Protein AF-A0A0G1T841-F1 (afdb_monomer_lite)

pLDDT: mean 87.41, std 11.89, range [37.31, 97.81]

Secondary structure (DSSP, 8-state):
--SSS-GGGG--SHHHHHHHHH-HHHHHHHHHHHHHTT--------TTEEEE-SS-GGGTS-EEEPSTT--SEEESS-HHHHHHTTPEEEE----HHHHHHHHHHHHHHHH-TT----GGG--TT-HHHHHHHHTT---

Foldseek 3Di:
DPPPDDPLVPDPDPVLNVCCVPPPVSVVVSVVVVVCPPPDDDDDDPPFKDWDDPDPCVVQFDWDAHPDPDGDIDGPDDDPVCVVSVIDIDGHDPDVVVVVVVVVVVVCCVPPVVDDDDPVDDDPPPVPVVVCVVVVVDD

Radius of gyration: 25.51 Å; chains: 1; bounding box: 51×38×66 Å

Structure (mmCIF, N/CA/C/O backbone):
data_AF-A0A0G1T841-F1
#
_entry.id   AF-A0A0G1T841-F1
#
loop_
_atom_site.group_PDB
_atom_site.id
_atom_site.type_symbol
_atom_site.label_atom_id
_atom_site.label_alt_id
_atom_site.label_comp_id
_atom_site.label_asym_id
_atom_site.label_entity_id
_atom_site.label_seq_id
_atom_site.pdbx_PDB_ins_code
_atom_site.Cartn_x
_atom_site.Cartn_y
_atom_site.Cartn_z
_atom_site.occupancy
_atom_site.B_iso_or_equiv
_atom_site.auth_seq_id
_atom_site.auth_comp_id
_atom_site.auth_asym_id
_atom_site.auth_atom_id
_atom_site.pdbx_PDB_model_num
ATOM 1 N N . MET A 1 1 ? -16.518 -10.006 12.453 1.00 37.31 1 MET A N 1
ATOM 2 C CA . MET A 1 1 ? -16.594 -11.345 13.083 1.00 37.31 1 MET A CA 1
ATOM 3 C C . MET A 1 1 ? -15.832 -11.432 14.421 1.00 37.31 1 MET A C 1
ATOM 5 O O . MET A 1 1 ? -15.689 -12.524 14.937 1.00 37.31 1 MET A O 1
ATOM 9 N N . TRP A 1 2 ? -15.411 -10.311 15.035 1.00 39.28 2 TRP A N 1
ATOM 10 C CA . TRP A 1 2 ? -14.526 -10.295 16.222 1.00 39.28 2 TRP A CA 1
ATOM 11 C C . TRP A 1 2 ? -15.189 -9.814 17.529 1.00 39.28 2 TRP A C 1
ATOM 13 O O . TRP A 1 2 ? -14.523 -9.634 18.537 1.00 39.28 2 TRP A O 1
ATOM 23 N N . LEU A 1 3 ? -16.508 -9.589 17.537 1.00 44.62 3 LEU A N 1
ATOM 24 C CA . LEU A 1 3 ? -17.199 -8.906 18.643 1.00 44.62 3 LEU A CA 1
ATOM 25 C C . LEU A 1 3 ? -17.903 -9.839 19.646 1.00 44.62 3 LEU A C 1
ATOM 27 O O . LEU A 1 3 ? -18.607 -9.347 20.520 1.00 44.62 3 LEU A O 1
ATOM 31 N N . LYS A 1 4 ? -17.755 -11.169 19.540 1.00 49.06 4 LYS A N 1
ATOM 32 C CA . LYS A 1 4 ? -18.577 -12.128 20.313 1.00 49.06 4 LYS A CA 1
ATOM 33 C C . LYS A 1 4 ? -17.874 -12.861 21.472 1.00 49.06 4 LYS A C 1
ATOM 35 O O . LYS A 1 4 ? -18.528 -13.679 22.105 1.00 49.06 4 LYS A O 1
ATOM 40 N N . SER A 1 5 ? -16.607 -12.570 21.778 1.00 53.28 5 SER A N 1
ATOM 41 C CA . SER A 1 5 ? -15.850 -13.268 22.845 1.00 53.28 5 SER A CA 1
ATOM 42 C C . SER A 1 5 ? -15.546 -12.358 24.040 1.00 53.28 5 SER A C 1
ATOM 44 O O . SER A 1 5 ? -15.414 -11.144 23.858 1.00 53.28 5 SER A O 1
ATOM 46 N N . SER A 1 6 ? -15.409 -12.920 25.243 1.00 56.78 6 SER A N 1
ATOM 47 C CA . SER A 1 6 ? -15.105 -12.184 26.484 1.00 56.78 6 SER A CA 1
ATOM 48 C C . SER A 1 6 ? -13.747 -11.452 26.408 1.00 56.78 6 SER A C 1
ATOM 50 O O . SER A 1 6 ? -12.814 -12.004 25.825 1.00 56.78 6 SER A O 1
ATOM 52 N N . PRO A 1 7 ? -13.576 -10.252 27.009 1.00 56.72 7 PRO A N 1
ATOM 53 C CA . PRO A 1 7 ? -12.294 -9.530 27.086 1.00 56.72 7 PRO A CA 1
ATOM 54 C C . PRO A 1 7 ? -11.099 -10.380 27.531 1.00 56.72 7 PRO A C 1
ATOM 56 O O . PRO A 1 7 ? -9.999 -10.237 27.007 1.00 56.72 7 PRO A O 1
ATOM 59 N N . LEU A 1 8 ? -11.332 -11.297 28.474 1.00 57.03 8 LEU A N 1
ATOM 60 C CA . LEU A 1 8 ? -10.304 -12.164 29.052 1.00 57.03 8 LEU A CA 1
ATOM 61 C C . LEU A 1 8 ? -9.857 -13.285 28.106 1.00 57.03 8 LEU A C 1
ATOM 63 O O . LEU A 1 8 ? -8.716 -13.724 28.185 1.00 57.03 8 LEU A O 1
ATOM 67 N N . GLU A 1 9 ? -10.725 -13.728 27.195 1.00 58.78 9 GLU A N 1
ATOM 68 C CA . GLU A 1 9 ? -10.392 -14.744 26.182 1.00 58.78 9 GLU A CA 1
ATOM 69 C C . GLU A 1 9 ? -9.532 -14.167 25.051 1.00 58.78 9 GLU A C 1
ATOM 71 O O . GLU A 1 9 ? -8.964 -14.911 24.255 1.00 58.78 9 GLU A O 1
ATOM 76 N N . ARG A 1 10 ? -9.434 -12.834 24.975 1.00 62.75 10 ARG A N 1
ATOM 77 C CA . ARG A 1 10 ? -8.691 -12.102 23.945 1.00 62.75 10 ARG A CA 1
ATOM 78 C C . ARG A 1 10 ? -7.273 -11.731 24.370 1.00 62.75 10 ARG A C 1
ATOM 80 O O . ARG A 1 10 ? -6.580 -11.116 23.570 1.00 62.75 10 ARG A O 1
ATOM 87 N N . LEU A 1 11 ? -6.843 -12.052 25.596 1.00 64.88 11 LEU A N 1
ATOM 88 C CA . LEU A 1 11 ? -5.525 -11.666 26.108 1.00 64.88 11 LEU A CA 1
ATOM 89 C C . LEU A 1 11 ? -4.470 -12.701 25.692 1.00 64.88 11 LEU A C 1
ATOM 91 O O . LEU A 1 11 ? -4.393 -13.769 26.296 1.00 64.88 11 LEU A O 1
ATOM 95 N N . PRO A 1 12 ? -3.636 -12.410 24.679 1.00 66.50 12 PRO A N 1
ATOM 96 C CA . PRO A 1 12 ? -2.810 -13.427 24.037 1.00 66.50 12 PRO A CA 1
ATOM 97 C C . PRO A 1 12 ? -1.557 -13.775 24.850 1.00 66.50 12 PRO A C 1
ATOM 99 O O . PRO A 1 12 ? -0.906 -14.776 24.567 1.00 66.50 12 PRO A O 1
ATOM 102 N N . HIS A 1 13 ? -1.202 -12.953 25.847 1.00 82.31 13 HIS A N 1
ATOM 103 C CA . HIS A 1 13 ? 0.053 -13.074 26.583 1.00 82.31 13 HIS A CA 1
ATOM 104 C C . HIS A 1 13 ? -0.175 -13.241 28.098 1.00 82.31 13 HIS A C 1
ATOM 106 O O . HIS A 1 13 ? -0.922 -12.451 28.693 1.00 82.31 13 HIS A O 1
ATOM 112 N N . PRO A 1 14 ? 0.483 -14.216 28.759 1.00 84.12 14 PRO A N 1
ATOM 113 C CA . PRO A 1 14 ? 0.343 -14.453 30.199 1.00 84.12 14 PRO A CA 1
ATOM 114 C C . PRO A 1 14 ? 0.660 -13.227 31.062 1.00 84.12 14 PRO A C 1
ATOM 116 O O . PRO A 1 14 ? -0.058 -12.950 32.021 1.00 84.12 14 PRO A O 1
ATOM 119 N N . GLU A 1 15 ? 1.687 -12.453 30.699 1.00 85.31 15 GLU A N 1
ATOM 120 C CA . GLU A 1 15 ? 2.065 -11.230 31.426 1.00 85.31 15 GLU A CA 1
ATOM 121 C C . GLU A 1 15 ? 0.975 -10.155 31.355 1.00 85.31 15 GLU A C 1
ATOM 123 O O . GLU A 1 15 ? 0.691 -9.485 32.345 1.00 85.31 15 GLU A O 1
ATOM 128 N N . PHE A 1 16 ? 0.302 -10.043 30.208 1.00 84.19 16 PHE A N 1
ATOM 129 C CA . PHE A 1 16 ? -0.786 -9.089 30.008 1.00 84.19 16 PHE A CA 1
ATOM 130 C C . PHE A 1 16 ? -2.023 -9.475 30.834 1.00 84.19 16 PHE A C 1
ATOM 132 O O . PHE A 1 16 ? -2.639 -8.633 31.485 1.00 84.19 16 PHE A O 1
ATOM 139 N N . SER A 1 17 ? -2.348 -10.772 30.879 1.00 84.44 17 SER A N 1
ATOM 140 C CA . SER A 1 17 ? -3.426 -11.304 31.726 1.00 84.44 17 SER A CA 1
ATOM 141 C C . SER A 1 17 ? -3.150 -11.123 33.216 1.00 84.44 17 SER A C 1
ATOM 143 O O . SER A 1 17 ? -4.078 -10.901 33.994 1.00 84.44 17 SER A O 1
ATOM 145 N N . LYS A 1 18 ? -1.882 -11.245 33.620 1.00 88.06 18 LYS A N 1
ATOM 146 C CA . LYS A 1 18 ? -1.442 -11.019 34.995 1.00 88.06 18 LYS A CA 1
ATOM 147 C C . LYS A 1 18 ? -1.631 -9.553 35.391 1.00 88.06 18 LYS A C 1
ATOM 149 O O . LYS A 1 18 ? -2.315 -9.287 36.374 1.00 88.06 18 LYS A O 1
ATOM 154 N N . LEU A 1 19 ? -1.136 -8.620 34.574 1.00 88.62 19 LEU A N 1
ATOM 155 C CA . LEU A 1 19 ? -1.311 -7.174 34.774 1.00 88.62 19 LEU A CA 1
ATOM 156 C C . LEU A 1 19 ? -2.785 -6.774 34.886 1.00 88.62 19 LEU A C 1
ATOM 158 O O . LEU A 1 19 ? -3.154 -6.061 35.811 1.00 88.62 19 LEU A O 1
ATOM 162 N N . TYR A 1 20 ? -3.645 -7.297 34.010 1.00 86.56 20 TYR A N 1
ATOM 163 C CA . TYR A 1 20 ? -5.083 -7.015 34.061 1.00 86.56 20 TYR A CA 1
ATOM 164 C C . TYR A 1 20 ? -5.760 -7.480 35.367 1.00 86.56 20 TYR A C 1
ATOM 166 O O . TYR A 1 20 ? -6.757 -6.898 35.794 1.00 86.56 20 TYR A O 1
ATOM 174 N N . LYS A 1 21 ? -5.252 -8.546 36.001 1.00 86.94 21 LYS A N 1
ATOM 175 C CA . LYS A 1 21 ? -5.804 -9.084 37.256 1.00 86.94 21 LYS A CA 1
ATOM 176 C C . LYS A 1 21 ? -5.230 -8.410 38.500 1.00 86.94 21 LYS A C 1
ATOM 178 O O . LYS A 1 21 ? -5.943 -8.299 39.493 1.00 86.94 21 LYS A O 1
ATOM 183 N N . GLU A 1 22 ? -3.956 -8.033 38.463 1.00 92.81 22 GLU A N 1
ATOM 184 C CA . GLU A 1 22 ? -3.203 -7.574 39.636 1.00 92.81 22 GLU A CA 1
ATOM 185 C C . GLU A 1 22 ? -3.150 -6.044 39.766 1.00 92.81 22 GLU A C 1
ATOM 187 O O . GLU A 1 22 ? -3.012 -5.543 40.880 1.00 92.81 22 GLU A O 1
ATOM 192 N N . ASP A 1 23 ? -3.301 -5.297 38.667 1.00 94.19 23 ASP A N 1
ATOM 193 C CA . ASP A 1 23 ? -3.238 -3.832 38.650 1.00 94.19 23 ASP A CA 1
ATOM 194 C C . ASP A 1 23 ? -4.608 -3.217 38.302 1.00 94.19 23 ASP A C 1
ATOM 196 O O . ASP A 1 23 ? -5.159 -3.403 37.213 1.00 94.19 23 ASP A O 1
ATOM 200 N N . ALA A 1 24 ? -5.162 -2.452 39.248 1.00 92.94 24 ALA A N 1
ATOM 201 C CA . ALA A 1 24 ? -6.456 -1.789 39.099 1.00 92.94 24 ALA A CA 1
ATOM 202 C C . ALA A 1 24 ? -6.464 -0.709 38.001 1.00 92.94 24 ALA A C 1
ATOM 204 O O . ALA A 1 24 ? -7.461 -0.584 37.287 1.00 92.94 24 ALA A O 1
ATOM 205 N N . ASN A 1 25 ? -5.360 0.022 37.822 1.00 93.81 25 ASN A N 1
ATOM 206 C CA . ASN A 1 25 ? -5.237 1.034 36.772 1.00 93.81 25 ASN A CA 1
ATOM 207 C C .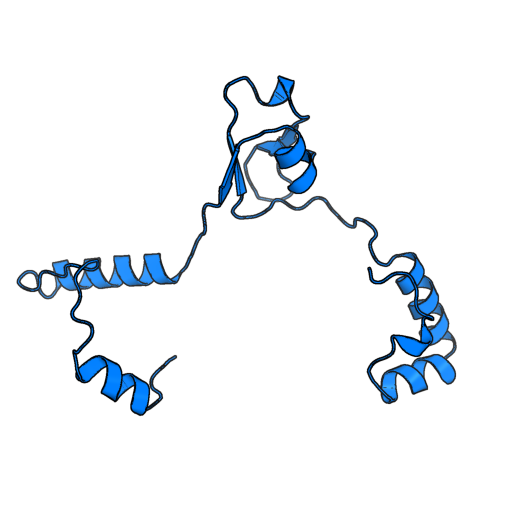 ASN A 1 25 ? -5.164 0.361 35.398 1.00 93.81 25 ASN A C 1
ATOM 209 O O . ASN A 1 25 ? -5.826 0.795 34.454 1.00 93.81 25 ASN A O 1
ATOM 213 N N . ALA A 1 26 ? -4.396 -0.729 35.282 1.00 90.31 26 ALA A N 1
ATOM 214 C CA . ALA A 1 26 ? -4.298 -1.489 34.035 1.00 90.31 26 ALA A CA 1
ATOM 215 C C . ALA A 1 26 ? -5.664 -2.044 33.602 1.00 90.31 26 ALA A C 1
ATOM 217 O O . ALA A 1 26 ? -6.015 -1.991 32.419 1.00 90.31 26 ALA A O 1
ATOM 218 N N . LYS A 1 27 ? -6.457 -2.526 34.565 1.00 89.38 27 LYS A N 1
ATOM 219 C CA . LYS A 1 27 ? -7.830 -2.973 34.331 1.00 89.38 27 LYS A CA 1
ATOM 220 C C . LYS A 1 27 ? -8.726 -1.851 33.803 1.00 89.38 27 LYS A C 1
ATOM 222 O O . LYS A 1 27 ? -9.380 -2.037 32.781 1.00 89.38 27 LYS A O 1
ATOM 227 N N . GLU A 1 28 ? -8.732 -0.690 34.459 1.00 93.38 28 GLU A N 1
ATOM 228 C CA . GLU A 1 28 ? -9.565 0.452 34.057 1.00 93.38 28 GLU A CA 1
ATOM 229 C C . GLU A 1 28 ? -9.213 0.965 32.651 1.00 93.38 28 GLU A C 1
ATOM 231 O O . GLU A 1 28 ? -10.105 1.222 31.831 1.00 93.38 28 GLU A O 1
ATOM 236 N N . ILE A 1 29 ? -7.915 1.058 32.344 1.00 92.38 29 ILE A N 1
ATOM 237 C CA . ILE A 1 29 ? -7.424 1.449 31.018 1.00 92.38 29 ILE A CA 1
ATOM 238 C C . ILE A 1 29 ? -7.923 0.464 29.961 1.00 92.38 29 ILE A C 1
ATOM 240 O O . ILE A 1 29 ? -8.448 0.893 28.931 1.00 92.38 29 ILE A O 1
ATOM 244 N N . LEU A 1 30 ? -7.788 -0.843 30.203 1.00 88.19 30 LEU A N 1
ATOM 245 C CA . LEU A 1 30 ? -8.189 -1.851 29.226 1.00 88.19 30 LEU A CA 1
ATOM 246 C C . LEU A 1 30 ? -9.708 -1.893 29.026 1.00 88.19 30 LEU A C 1
ATOM 248 O O . LEU A 1 30 ? -10.168 -1.915 27.884 1.00 88.19 30 LEU A O 1
ATOM 252 N N . ASP A 1 31 ? -10.485 -1.852 30.108 1.00 89.31 31 ASP A N 1
ATOM 253 C CA . ASP A 1 31 ? -11.951 -1.825 30.044 1.00 89.31 31 ASP A CA 1
ATOM 254 C C . ASP A 1 31 ? -12.453 -0.611 29.250 1.00 89.31 31 ASP A C 1
ATOM 256 O O . ASP A 1 31 ? -13.438 -0.694 28.509 1.00 89.31 31 ASP A O 1
ATOM 260 N N . THR A 1 32 ? -11.758 0.520 29.371 1.00 91.62 32 THR A N 1
ATOM 261 C CA . THR A 1 32 ? -12.042 1.728 28.591 1.00 91.62 32 THR A CA 1
ATOM 262 C C . THR A 1 32 ? -11.610 1.569 27.134 1.00 91.62 32 THR A C 1
ATOM 264 O O . THR A 1 32 ? -12.385 1.881 26.230 1.00 91.62 32 THR A O 1
ATOM 267 N N . ALA A 1 33 ? -10.415 1.034 26.881 1.00 90.00 33 ALA A N 1
ATOM 268 C CA . ALA A 1 33 ? -9.893 0.819 25.533 1.00 90.00 33 ALA A CA 1
ATOM 269 C C . ALA A 1 33 ? -10.780 -0.126 24.709 1.00 90.00 33 ALA A C 1
ATOM 271 O O . ALA A 1 33 ? -11.053 0.160 23.546 1.00 90.00 33 ALA A O 1
ATOM 272 N N . ILE A 1 34 ? -11.301 -1.197 25.316 1.00 86.94 34 ILE A N 1
ATOM 273 C CA . ILE A 1 34 ? -12.208 -2.147 24.652 1.00 86.94 34 ILE A CA 1
ATOM 274 C C . ILE A 1 34 ? -13.503 -1.463 24.208 1.00 86.94 34 ILE A C 1
ATOM 276 O O . ILE A 1 34 ? -14.008 -1.745 23.125 1.00 86.94 34 ILE A O 1
ATOM 280 N N . LYS A 1 35 ? -14.040 -0.536 25.008 1.00 88.69 35 LYS A N 1
ATOM 281 C CA . LYS A 1 35 ? -15.238 0.234 24.625 1.00 88.69 35 LYS A CA 1
ATOM 282 C C . LYS A 1 35 ? -14.977 1.167 23.442 1.00 88.69 35 LYS A C 1
ATOM 284 O O . LYS A 1 35 ? -15.906 1.475 22.702 1.00 88.69 35 LYS A O 1
ATOM 289 N N . LEU A 1 36 ? -13.738 1.628 23.281 1.00 90.06 36 LEU A N 1
ATOM 290 C CA . LEU A 1 36 ? -13.314 2.514 22.196 1.00 90.06 36 LEU A CA 1
ATOM 291 C C . LEU A 1 36 ? -12.792 1.750 20.966 1.00 90.06 36 LEU A C 1
ATOM 293 O O . LEU A 1 36 ? -12.561 2.361 19.920 1.00 90.06 36 LEU A O 1
ATOM 297 N N . GLU A 1 37 ? -12.608 0.432 21.059 1.00 87.94 37 GLU A N 1
ATOM 298 C CA . GLU A 1 37 ? -12.116 -0.396 19.961 1.00 87.94 37 GLU A CA 1
ATOM 299 C C . GLU A 1 37 ? -13.067 -0.330 18.754 1.00 87.94 37 GLU A C 1
ATOM 301 O O . GLU A 1 37 ? -14.281 -0.491 18.869 1.00 87.94 37 GLU A O 1
ATOM 306 N N . GLY A 1 38 ? -12.507 -0.081 17.568 1.00 84.69 38 GLY A N 1
ATOM 307 C CA . GLY A 1 38 ? -13.275 0.024 16.325 1.00 84.69 38 GLY A CA 1
ATOM 308 C C . GLY A 1 38 ? -13.969 1.371 16.105 1.00 84.69 38 GLY A C 1
ATOM 309 O O . GLY A 1 38 ? -14.633 1.543 15.082 1.00 84.69 38 GLY A O 1
ATOM 310 N N . THR A 1 39 ? -13.801 2.339 17.010 1.00 90.69 39 THR A N 1
ATOM 311 C CA . THR A 1 39 ? -14.251 3.717 16.775 1.00 90.69 39 THR A CA 1
ATOM 312 C C . THR A 1 39 ? -13.357 4.432 15.756 1.00 90.69 39 THR A C 1
ATOM 314 O O . THR A 1 39 ? -12.170 4.135 15.603 1.00 90.69 39 THR A O 1
ATOM 317 N N . ILE A 1 40 ? -13.938 5.380 15.017 1.00 87.50 40 ILE A N 1
ATOM 318 C CA . ILE A 1 40 ? -13.210 6.184 14.031 1.00 87.50 40 ILE A CA 1
ATOM 319 C C . ILE A 1 40 ? -12.434 7.277 14.769 1.00 87.50 40 ILE A C 1
ATOM 321 O O . ILE A 1 40 ? -13.022 8.084 15.483 1.00 87.50 40 ILE A O 1
ATOM 325 N N . ARG A 1 41 ? -11.113 7.321 14.567 1.00 86.12 41 ARG A N 1
ATOM 326 C CA . ARG A 1 41 ? -10.225 8.306 15.206 1.00 86.12 41 ARG A CA 1
ATOM 327 C C . ARG A 1 41 ? -10.078 9.601 14.406 1.00 86.12 41 ARG A C 1
ATOM 329 O O . ARG A 1 41 ? -10.127 10.680 14.980 1.00 86.12 41 ARG A O 1
ATOM 336 N N . GLN A 1 42 ? -9.819 9.492 13.104 1.00 83.25 42 GLN A N 1
ATOM 337 C CA . GLN A 1 42 ? -9.520 10.627 12.226 1.00 83.25 42 GLN A CA 1
ATOM 338 C C . GLN A 1 42 ? -9.843 10.293 10.770 1.00 83.25 42 GLN A C 1
ATOM 340 O O . GLN A 1 42 ? -9.929 9.119 10.402 1.00 83.25 42 GLN A O 1
ATOM 345 N N . VAL A 1 43 ? -9.979 11.329 9.943 1.00 82.44 43 VAL A N 1
ATOM 346 C CA . VAL A 1 43 ? -10.076 11.186 8.487 1.00 82.44 43 VAL A CA 1
ATOM 347 C C . VAL A 1 43 ? -8.675 10.935 7.934 1.00 82.44 43 VAL A C 1
ATOM 349 O O . VAL A 1 43 ? -7.755 11.704 8.200 1.00 82.44 43 VAL A O 1
ATOM 352 N N . GLY A 1 44 ? -8.514 9.852 7.179 1.00 78.38 44 GLY A N 1
ATOM 353 C CA . GLY A 1 44 ? -7.283 9.531 6.465 1.00 78.38 44 GLY A CA 1
ATOM 354 C C . GLY A 1 44 ? -7.574 9.293 4.990 1.00 78.38 44 GLY A C 1
ATOM 355 O O . GLY A 1 44 ? -8.581 8.674 4.648 1.00 78.38 44 GLY A O 1
ATOM 356 N N . THR A 1 45 ? -6.692 9.775 4.121 1.00 78.38 45 THR A N 1
ATOM 357 C CA . THR A 1 45 ? -6.773 9.524 2.679 1.00 78.38 45 THR A CA 1
ATOM 358 C C . THR A 1 45 ? -6.067 8.211 2.349 1.00 78.38 45 THR A C 1
ATOM 360 O O . THR A 1 45 ? -4.936 7.986 2.782 1.00 78.38 45 THR A O 1
ATOM 363 N N . HIS A 1 46 ? -6.708 7.338 1.566 1.00 75.88 46 HIS A N 1
ATOM 364 C CA . HIS A 1 46 ? -6.051 6.136 1.052 1.00 75.88 46 HIS A CA 1
ATOM 365 C C . HIS A 1 46 ? -4.984 6.545 0.034 1.00 75.88 46 HIS A C 1
ATOM 367 O O . HIS A 1 46 ? -5.314 7.032 -1.043 1.00 75.88 46 HIS A O 1
ATOM 373 N N . ALA A 1 47 ? -3.712 6.331 0.373 1.00 70.19 47 ALA A N 1
ATOM 374 C CA . ALA A 1 47 ? -2.566 6.900 -0.342 1.00 70.19 47 ALA A CA 1
ATOM 375 C C . ALA A 1 47 ? -2.492 6.561 -1.843 1.00 70.19 47 ALA A C 1
ATOM 377 O O . ALA A 1 47 ? -1.792 7.244 -2.578 1.00 70.19 47 ALA A O 1
ATOM 378 N N . CYS A 1 48 ? -3.179 5.506 -2.291 1.00 80.19 48 CYS A N 1
ATOM 379 C CA . CYS A 1 48 ? -3.106 5.021 -3.670 1.00 80.19 48 CYS A CA 1
ATOM 380 C C . CYS A 1 48 ? -4.442 5.078 -4.428 1.00 80.19 48 CYS A C 1
ATOM 382 O O . CYS A 1 48 ? -4.440 4.864 -5.632 1.00 80.19 48 CYS A O 1
ATOM 384 N N . ALA A 1 49 ? -5.581 5.322 -3.767 1.00 87.69 49 ALA A N 1
ATOM 385 C CA . ALA A 1 49 ? -6.880 5.133 -4.422 1.00 87.69 49 ALA A CA 1
ATOM 386 C C . ALA A 1 49 ? -7.351 6.420 -5.098 1.00 87.69 49 ALA A C 1
ATOM 388 O O . ALA A 1 49 ? -7.406 7.476 -4.469 1.00 87.69 49 ALA A O 1
ATOM 389 N N . VAL A 1 50 ? -7.767 6.299 -6.353 1.00 91.25 50 VAL A N 1
ATOM 390 C CA . VAL A 1 50 ? -8.399 7.360 -7.135 1.00 91.25 50 VAL A CA 1
ATOM 391 C C . VAL A 1 50 ? -9.775 6.880 -7.577 1.00 91.25 50 VAL A C 1
ATOM 393 O O . VAL A 1 50 ? -9.926 5.764 -8.078 1.00 91.25 50 VAL A O 1
ATOM 396 N N . ILE A 1 51 ? -10.780 7.731 -7.378 1.00 92.94 51 ILE A N 1
ATOM 397 C CA . ILE A 1 51 ? -12.154 7.471 -7.803 1.00 92.94 51 ILE A CA 1
ATOM 398 C C . ILE A 1 51 ? -12.411 8.192 -9.122 1.00 92.94 51 ILE A C 1
ATOM 400 O O . ILE A 1 51 ? -12.132 9.384 -9.253 1.00 92.94 51 ILE A O 1
ATOM 404 N N . ILE A 1 52 ? -12.951 7.458 -10.088 1.00 93.25 52 ILE A N 1
ATOM 405 C CA . ILE A 1 52 ? -13.254 7.931 -11.434 1.00 93.25 52 ILE A CA 1
ATOM 406 C C . ILE A 1 52 ? -14.756 7.759 -11.662 1.00 93.25 52 ILE A C 1
ATOM 408 O O . ILE A 1 52 ? -15.324 6.696 -11.414 1.00 93.25 52 ILE A O 1
ATOM 412 N N . SER A 1 53 ? -15.402 8.820 -12.136 1.00 93.69 53 SER A N 1
ATOM 413 C CA . SER A 1 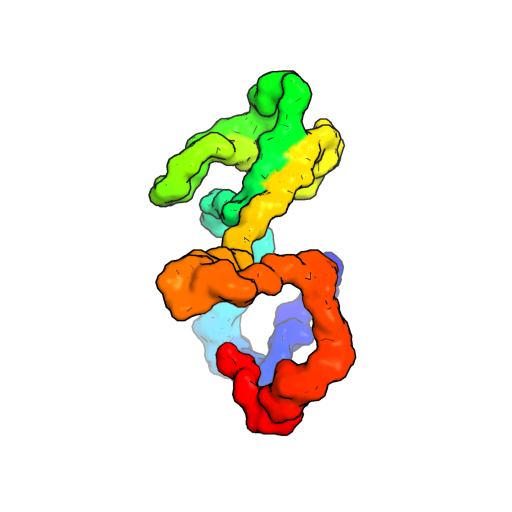53 ? -16.829 8.847 -12.459 1.00 93.69 53 SER A CA 1
ATOM 414 C C . SER A 1 53 ? -17.033 9.397 -13.868 1.00 93.69 53 SER A C 1
ATOM 416 O O . SER A 1 53 ? -16.200 10.159 -14.362 1.00 93.69 53 SER A O 1
ATOM 418 N N . ARG A 1 54 ? -18.134 8.999 -14.513 1.00 93.56 54 ARG A N 1
ATOM 419 C CA . ARG A 1 54 ? -18.557 9.545 -15.810 1.00 93.56 54 ARG A CA 1
ATOM 420 C C . ARG A 1 54 ? -19.097 10.967 -15.660 1.00 93.56 54 ARG A C 1
ATOM 422 O O . ARG A 1 54 ? -18.729 11.840 -16.440 1.00 93.56 54 ARG A O 1
ATOM 429 N N . ASP A 1 55 ? -19.951 11.158 -14.662 1.00 95.06 55 ASP A N 1
ATOM 430 C CA . ASP A 1 55 ? -20.599 12.423 -14.328 1.00 95.06 55 ASP A CA 1
ATOM 431 C C . ASP A 1 55 ? -19.903 13.058 -13.104 1.00 95.06 55 ASP A C 1
ATOM 433 O O . ASP A 1 55 ? -19.114 12.378 -12.425 1.00 95.06 55 ASP A O 1
ATOM 437 N N . PRO A 1 56 ? -20.126 14.354 -12.808 1.00 95.62 56 PRO A N 1
ATOM 438 C CA . PRO A 1 56 ? -19.491 15.026 -11.678 1.00 95.62 56 PRO A CA 1
ATOM 439 C C . PRO A 1 56 ? -19.646 14.246 -10.367 1.00 95.62 56 PRO A C 1
ATOM 441 O O . PRO A 1 56 ? -20.749 13.895 -9.960 1.00 95.62 56 PRO A O 1
ATOM 444 N N . LEU A 1 57 ? -18.539 14.019 -9.647 1.00 94.19 57 LEU A N 1
ATOM 445 C CA . LEU A 1 57 ? -18.551 13.218 -8.412 1.00 94.19 57 LEU A CA 1
ATOM 446 C C . LEU A 1 57 ? -19.525 13.743 -7.349 1.00 94.19 57 LEU A C 1
ATOM 448 O O . LEU A 1 57 ? -20.038 12.954 -6.562 1.00 94.19 57 LEU A O 1
ATOM 452 N N . THR A 1 58 ? -19.810 15.046 -7.345 1.00 95.12 58 THR A N 1
ATOM 453 C CA . THR A 1 58 ? -20.783 15.683 -6.446 1.00 95.12 58 THR A CA 1
ATOM 454 C C . THR A 1 58 ? -22.220 15.196 -6.640 1.00 95.12 58 THR A C 1
ATOM 456 O O . THR A 1 58 ? -23.035 15.391 -5.744 1.00 95.12 58 THR A O 1
ATOM 459 N N . GLU A 1 59 ? -22.539 14.568 -7.774 1.00 94.94 59 GLU A N 1
ATOM 460 C CA . GLU A 1 59 ? -23.846 13.944 -8.024 1.00 94.94 59 GLU A CA 1
ATOM 461 C C . GLU A 1 59 ? -23.972 12.560 -7.363 1.00 94.94 59 GLU A C 1
ATOM 463 O O . GLU A 1 59 ? -25.081 12.075 -7.153 1.00 94.94 59 GLU A O 1
ATOM 468 N N . HIS A 1 60 ? -22.847 11.942 -6.984 1.00 91.62 60 HIS A N 1
ATOM 469 C CA . HIS A 1 60 ? -22.800 10.585 -6.427 1.00 91.62 60 HIS A CA 1
ATOM 470 C C . HIS A 1 60 ? -22.314 10.537 -4.973 1.00 91.62 60 HIS A C 1
ATOM 472 O O . HIS A 1 60 ? -22.729 9.672 -4.206 1.00 91.62 60 HIS A O 1
ATOM 478 N N . THR A 1 61 ? -21.415 11.440 -4.575 1.00 93.62 61 THR A N 1
ATOM 479 C CA . THR A 1 61 ? -20.822 11.470 -3.233 1.00 93.62 61 THR A CA 1
ATOM 480 C C . THR A 1 61 ? -20.478 12.890 -2.803 1.00 93.62 61 THR A C 1
ATOM 482 O O . THR A 1 61 ? -20.065 13.734 -3.598 1.00 93.62 61 THR A O 1
ATOM 485 N N . ALA A 1 62 ? -20.553 13.138 -1.495 1.00 93.38 62 ALA A N 1
ATOM 486 C CA . ALA A 1 62 ? -19.975 14.339 -0.913 1.00 93.38 62 ALA A CA 1
ATOM 487 C C . ALA A 1 62 ? -18.442 14.308 -1.028 1.00 93.38 62 ALA A C 1
ATOM 489 O O . ALA A 1 62 ? -17.802 13.258 -0.878 1.00 93.38 62 ALA A O 1
ATOM 490 N N . LEU A 1 63 ? -17.866 15.482 -1.276 1.00 93.31 63 LEU A N 1
ATOM 491 C CA . LEU A 1 63 ? -16.431 15.704 -1.404 1.00 93.31 63 LEU A CA 1
ATOM 492 C C . LEU A 1 63 ? -15.926 16.566 -0.245 1.00 93.31 63 LEU A C 1
ATOM 494 O O . LEU A 1 63 ? -16.682 17.312 0.380 1.00 93.31 63 LEU A O 1
ATOM 498 N N . GLN A 1 64 ? -14.640 16.465 0.053 1.00 91.88 64 GLN A N 1
ATOM 499 C CA . GLN A 1 64 ? -13.950 17.319 1.016 1.00 91.88 64 GLN A CA 1
ATOM 500 C C . GLN A 1 64 ? -12.513 17.565 0.556 1.00 91.88 64 GLN A C 1
ATOM 502 O O . GLN A 1 64 ? -11.979 16.825 -0.273 1.00 91.88 64 GLN A O 1
ATOM 507 N N . LYS A 1 65 ? -11.872 18.601 1.099 1.00 90.38 65 LYS A N 1
ATOM 508 C CA . LYS A 1 65 ? -10.423 18.756 0.943 1.00 90.38 65 LYS A CA 1
ATOM 509 C C . LYS A 1 65 ? -9.721 17.660 1.739 1.00 90.38 65 LYS A C 1
ATOM 511 O O . LYS A 1 65 ? -10.174 17.313 2.831 1.00 90.38 65 LYS A O 1
ATOM 516 N N . ALA A 1 66 ? -8.639 17.121 1.189 1.00 87.12 66 ALA A N 1
ATOM 517 C CA . ALA A 1 66 ? -7.783 16.207 1.929 1.00 87.12 66 ALA A CA 1
ATOM 518 C C . ALA A 1 66 ? -7.274 16.876 3.223 1.00 87.12 66 ALA A C 1
ATOM 520 O O . ALA A 1 66 ? -7.068 18.089 3.277 1.00 87.12 66 ALA A O 1
ATOM 521 N N . ALA A 1 67 ? -7.133 16.080 4.283 1.00 81.62 67 ALA A N 1
ATOM 522 C CA . ALA A 1 67 ? -6.621 16.545 5.567 1.00 81.62 67 ALA A CA 1
ATOM 523 C C . ALA A 1 67 ? -5.081 16.546 5.582 1.00 81.62 67 ALA A C 1
ATOM 525 O O . ALA A 1 67 ? -4.451 15.680 4.973 1.00 81.62 67 ALA A O 1
ATOM 526 N N . GLY A 1 68 ? -4.484 17.472 6.340 1.00 78.50 68 GLY A N 1
ATOM 527 C CA . GLY A 1 68 ? -3.029 17.597 6.482 1.00 78.50 68 GLY A CA 1
ATOM 528 C C . GLY A 1 68 ? -2.361 18.254 5.271 1.00 78.50 68 GLY A C 1
ATOM 529 O O . GLY A 1 68 ? -2.943 19.140 4.653 1.00 78.50 68 GLY A O 1
ATOM 530 N N . ASP A 1 69 ? -1.147 17.805 4.946 1.00 73.25 69 ASP A N 1
ATOM 531 C CA . ASP A 1 69 ? -0.317 18.361 3.861 1.00 73.25 69 ASP A CA 1
ATOM 532 C C . ASP A 1 69 ? -0.640 17.769 2.478 1.00 73.25 69 ASP A C 1
ATOM 534 O O . ASP A 1 69 ? -0.010 18.109 1.478 1.00 73.25 69 ASP A O 1
ATOM 538 N N . LEU A 1 70 ? -1.601 16.844 2.406 1.00 71.44 70 LEU A N 1
ATOM 539 C CA . LEU A 1 70 ? -2.060 16.286 1.140 1.00 71.44 70 LEU A CA 1
ATOM 540 C C . LEU A 1 70 ? -2.890 17.336 0.400 1.00 71.44 70 LEU A C 1
ATOM 542 O O . LEU A 1 70 ? -3.988 17.689 0.824 1.00 71.44 70 LEU A O 1
ATOM 546 N N . GLU A 1 71 ? -2.393 17.794 -0.743 1.00 77.62 71 GLU A N 1
ATOM 547 C CA . GLU A 1 71 ? -3.195 18.581 -1.672 1.00 77.62 71 GLU A CA 1
ATOM 548 C C . GLU A 1 71 ? -4.130 17.657 -2.460 1.00 77.62 71 GLU A C 1
ATOM 550 O O . GLU A 1 71 ? -3.698 16.691 -3.088 1.00 77.62 71 GLU A O 1
ATOM 555 N N . GLY A 1 72 ? -5.434 17.934 -2.426 1.00 84.62 72 GLY A N 1
ATOM 556 C CA . GLY A 1 72 ? -6.399 17.181 -3.221 1.00 84.62 72 GLY A CA 1
ATOM 557 C C . GLY A 1 72 ? -7.834 17.251 -2.715 1.00 84.62 72 GLY A C 1
ATOM 558 O O . GLY A 1 72 ? -8.132 17.781 -1.641 1.00 84.62 72 GLY A O 1
ATOM 559 N N . ILE A 1 73 ? -8.730 16.690 -3.524 1.00 90.19 73 ILE A N 1
ATOM 560 C CA . ILE A 1 73 ? -10.143 16.489 -3.201 1.00 90.19 73 ILE A CA 1
ATOM 561 C C . ILE A 1 73 ? -10.353 14.996 -2.971 1.00 90.19 73 ILE A C 1
ATOM 563 O O . ILE A 1 73 ? -9.923 14.177 -3.781 1.00 90.19 73 ILE A O 1
ATOM 567 N N . VAL A 1 74 ? -11.020 14.645 -1.876 1.00 92.56 74 VAL A N 1
ATOM 568 C CA . VAL A 1 74 ? -11.317 13.257 -1.507 1.00 92.56 74 VAL A CA 1
ATOM 569 C C . VAL A 1 74 ? -12.814 13.068 -1.303 1.00 92.56 74 VAL A C 1
ATOM 571 O O . VAL A 1 74 ? -13.540 14.011 -0.977 1.00 92.56 74 VAL A O 1
ATOM 574 N N . THR A 1 75 ? -13.285 11.837 -1.481 1.00 93.19 75 THR A N 1
ATOM 575 C CA . THR A 1 75 ? -14.655 11.456 -1.127 1.00 93.19 75 THR A CA 1
ATOM 576 C C . THR A 1 75 ? -14.809 11.430 0.393 1.00 93.19 75 THR A C 1
ATOM 578 O O . THR A 1 75 ? -13.867 11.123 1.126 1.00 93.19 75 THR A O 1
ATOM 581 N N . GLN A 1 76 ? -15.999 11.757 0.896 1.00 91.94 76 GLN A N 1
ATOM 582 C CA . GLN A 1 76 ? -16.301 11.598 2.327 1.00 91.94 76 GLN A CA 1
ATOM 583 C C . GLN A 1 76 ? -16.638 10.147 2.690 1.00 91.94 76 GLN A C 1
ATOM 585 O O . GLN A 1 76 ? -16.480 9.737 3.839 1.00 91.94 76 GLN A O 1
ATOM 590 N N . TYR A 1 77 ? -17.069 9.358 1.707 1.00 90.81 77 TYR A N 1
ATOM 591 C CA . TYR A 1 77 ? -17.251 7.926 1.869 1.00 90.81 77 TYR A CA 1
ATOM 592 C C . TYR A 1 77 ? -15.925 7.170 1.843 1.00 90.81 77 TYR A C 1
ATOM 594 O O . TYR A 1 77 ? -14.982 7.537 1.139 1.00 90.81 77 TYR A O 1
ATOM 602 N N . SER A 1 78 ? -15.888 6.087 2.622 1.00 87.56 78 SER A N 1
ATOM 603 C CA . SER A 1 78 ? -14.808 5.106 2.590 1.00 87.56 78 SER A CA 1
ATOM 604 C C . SER A 1 78 ? -14.916 4.214 1.347 1.00 87.56 78 SER A C 1
ATOM 606 O O . SER A 1 78 ? -15.869 4.302 0.576 1.00 87.56 78 SER A O 1
ATOM 608 N N . MET A 1 79 ? -13.929 3.337 1.156 1.00 85.19 79 MET A N 1
ATOM 609 C CA . MET A 1 79 ? -13.812 2.484 -0.031 1.00 85.19 79 MET A CA 1
ATOM 610 C C . MET A 1 79 ? -15.100 1.712 -0.364 1.00 85.19 79 MET A C 1
ATOM 612 O O . MET A 1 79 ? -15.577 1.795 -1.489 1.00 85.19 79 MET A O 1
ATOM 616 N N . LYS A 1 80 ? -15.674 0.985 0.606 1.00 87.50 80 LYS A N 1
ATOM 617 C CA . LYS A 1 80 ? -16.806 0.081 0.341 1.00 87.50 80 LYS A CA 1
ATOM 618 C C . LYS A 1 80 ? -18.065 0.816 -0.138 1.00 87.50 80 LYS A C 1
ATOM 620 O O . LYS A 1 80 ? -18.575 0.435 -1.184 1.00 87.50 80 LYS A O 1
ATOM 625 N N . PRO A 1 81 ? -18.538 1.888 0.531 1.00 90.94 81 PRO A N 1
ATOM 626 C CA . PRO A 1 81 ? -19.689 2.627 0.021 1.00 90.94 81 PRO A CA 1
ATOM 627 C C . PRO A 1 81 ? -19.459 3.241 -1.368 1.00 90.94 81 PRO A C 1
ATOM 629 O O . PRO A 1 81 ? -20.382 3.260 -2.172 1.00 90.94 81 PRO A O 1
ATOM 632 N N . CYS A 1 82 ? -18.244 3.707 -1.691 1.00 90.44 82 CYS A N 1
ATOM 633 C CA . CYS A 1 82 ? -17.948 4.208 -3.040 1.00 90.44 82 CYS A CA 1
ATOM 634 C C . CYS A 1 82 ? -18.107 3.118 -4.114 1.00 90.44 82 CYS A C 1
ATOM 636 O O . CYS A 1 82 ? -18.647 3.392 -5.184 1.00 90.44 82 CYS A O 1
ATOM 638 N N . GLU A 1 83 ? -17.674 1.888 -3.828 1.00 88.00 83 GLU A N 1
ATOM 639 C CA . GLU A 1 83 ? -17.856 0.741 -4.729 1.00 88.00 83 GLU A CA 1
ATOM 640 C C . GLU A 1 83 ? -19.332 0.333 -4.843 1.0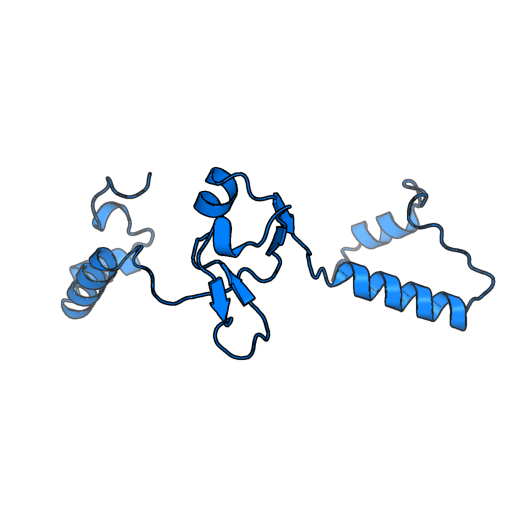0 88.00 83 GLU A C 1
ATOM 642 O O . GLU A 1 83 ? -19.812 0.061 -5.942 1.00 88.00 83 GLU A O 1
ATOM 647 N N . GLU A 1 84 ? -20.077 0.348 -3.734 1.00 92.00 84 GLU A N 1
ATOM 648 C CA . GLU A 1 84 ? -21.520 0.056 -3.711 1.00 92.00 84 GLU A CA 1
ATOM 649 C C . GLU A 1 84 ? -22.344 1.082 -4.511 1.00 92.00 84 GLU A C 1
ATOM 651 O O . GLU A 1 84 ? -23.370 0.728 -5.091 1.00 92.00 84 GLU A O 1
ATOM 656 N N . LEU A 1 85 ? -21.873 2.331 -4.604 1.00 91.56 85 LEU A N 1
ATOM 657 C CA . LEU A 1 85 ? -22.441 3.375 -5.468 1.00 91.56 85 LEU A CA 1
ATOM 658 C C . LEU A 1 85 ? -22.120 3.177 -6.962 1.00 91.56 85 LEU A C 1
ATOM 660 O O . LEU A 1 85 ? -22.598 3.945 -7.796 1.00 91.56 85 LEU A O 1
ATOM 664 N N . GLY A 1 86 ? -21.317 2.169 -7.313 1.00 91.75 86 GLY A N 1
ATOM 665 C CA . GLY A 1 86 ? -20.925 1.873 -8.691 1.00 91.75 86 GLY A CA 1
ATOM 666 C C . GLY A 1 86 ? -19.814 2.772 -9.234 1.00 91.75 86 GLY A C 1
ATOM 667 O O . GLY A 1 86 ? -19.623 2.834 -10.449 1.00 91.75 86 GLY A O 1
ATOM 668 N N . LEU A 1 87 ? -19.081 3.477 -8.366 1.00 94.12 87 LEU A N 1
ATOM 669 C CA . LEU A 1 87 ? -17.962 4.317 -8.789 1.00 94.12 87 LEU A CA 1
ATOM 670 C C . LEU A 1 87 ? -16.738 3.460 -9.135 1.00 94.12 87 LEU A C 1
ATOM 672 O O . LEU A 1 87 ? -16.412 2.500 -8.432 1.00 94.12 87 LEU A O 1
ATOM 676 N N . LEU A 1 88 ? -16.024 3.827 -10.204 1.00 93.62 88 LEU A N 1
ATOM 677 C CA . LEU A 1 88 ? -14.798 3.137 -10.592 1.00 93.62 88 LEU A CA 1
ATOM 678 C C . LEU A 1 88 ? -13.666 3.541 -9.648 1.00 93.62 88 LEU A C 1
ATOM 680 O O . LEU A 1 88 ? -13.314 4.715 -9.538 1.00 93.62 88 LEU A O 1
ATOM 684 N N . LYS A 1 89 ? -13.048 2.546 -9.019 1.00 91.12 89 LYS A N 1
ATOM 685 C CA . LYS A 1 89 ? -11.841 2.711 -8.215 1.00 91.12 89 LYS A CA 1
ATOM 686 C C . LYS A 1 89 ? -10.622 2.232 -9.002 1.00 91.12 89 LYS A C 1
ATOM 688 O O . LYS A 1 89 ? -10.618 1.114 -9.514 1.00 91.12 89 LYS A O 1
ATOM 693 N N . MET A 1 90 ? -9.563 3.039 -9.028 1.00 93.00 90 MET A N 1
ATOM 694 C CA . MET A 1 90 ? -8.240 2.620 -9.497 1.00 93.00 90 MET A CA 1
ATOM 695 C C . MET A 1 90 ? -7.179 2.901 -8.435 1.00 93.00 90 MET A C 1
ATOM 697 O O . MET A 1 90 ? -7.158 3.979 -7.847 1.00 93.00 90 MET A O 1
ATOM 701 N N . ASP A 1 91 ? -6.294 1.932 -8.203 1.00 92.25 91 ASP A N 1
ATOM 702 C CA . ASP A 1 91 ? -5.170 2.079 -7.279 1.00 92.25 91 ASP A CA 1
ATOM 703 C C . ASP A 1 91 ? -3.876 2.392 -8.048 1.00 92.25 91 ASP A C 1
ATOM 705 O O . ASP A 1 91 ? -3.399 1.591 -8.852 1.00 92.25 91 ASP A O 1
ATOM 709 N N . PHE A 1 92 ? -3.286 3.550 -7.763 1.00 89.69 92 PHE A N 1
ATOM 710 C CA . PHE A 1 92 ? -1.979 3.985 -8.245 1.00 89.69 92 PHE A CA 1
ATOM 711 C C . PHE A 1 92 ? -0.938 3.749 -7.154 1.00 89.69 92 PHE A C 1
ATOM 713 O O . PHE A 1 92 ? -0.786 4.537 -6.221 1.00 89.69 92 PHE A O 1
ATOM 720 N N . LEU A 1 93 ? -0.235 2.623 -7.252 1.00 90.75 93 LEU A N 1
ATOM 721 C CA . LEU A 1 93 ? 0.746 2.210 -6.255 1.00 90.75 93 LEU A CA 1
ATOM 722 C C . LEU A 1 93 ? 2.101 2.886 -6.501 1.00 90.75 93 LEU A C 1
ATOM 724 O O . LEU A 1 93 ? 2.721 2.706 -7.548 1.00 90.75 93 LEU A O 1
ATOM 728 N N . GLY A 1 94 ? 2.609 3.596 -5.494 1.00 87.44 94 GLY A N 1
ATOM 729 C CA . GLY A 1 94 ? 3.970 4.139 -5.483 1.00 87.44 94 GLY A CA 1
ATOM 730 C C . GLY A 1 94 ? 5.009 3.089 -5.086 1.00 87.44 94 GLY A C 1
ATOM 731 O O . GLY A 1 94 ? 5.600 3.182 -4.010 1.00 87.44 94 GLY A O 1
ATOM 732 N N . LEU A 1 95 ? 5.216 2.057 -5.910 1.00 92.31 95 LEU A N 1
ATOM 733 C CA . LEU A 1 95 ? 6.186 1.007 -5.591 1.00 92.31 95 LEU A CA 1
ATOM 734 C C . LEU A 1 95 ? 7.624 1.469 -5.867 1.00 92.31 95 LEU A C 1
ATOM 736 O O . LEU A 1 95 ? 8.014 1.724 -7.006 1.00 92.31 95 LEU A O 1
ATOM 740 N N . LYS A 1 96 ? 8.445 1.503 -4.811 1.00 93.31 96 LYS A N 1
ATOM 741 C CA . LYS A 1 96 ? 9.855 1.926 -4.875 1.00 93.31 96 LYS A CA 1
ATOM 742 C C . LYS A 1 96 ? 10.691 1.109 -5.871 1.00 93.31 96 LYS A C 1
ATOM 744 O O . LYS A 1 96 ? 11.630 1.638 -6.459 1.00 93.31 96 LYS A O 1
ATOM 749 N N . ASN A 1 97 ? 10.370 -0.172 -6.056 1.00 94.38 97 ASN A N 1
ATOM 750 C CA . ASN A 1 97 ? 11.098 -1.060 -6.965 1.00 94.38 97 ASN A CA 1
ATOM 751 C C . ASN A 1 97 ? 11.085 -0.554 -8.419 1.00 94.38 97 ASN A C 1
ATOM 753 O O . ASN A 1 97 ? 12.122 -0.607 -9.073 1.00 94.38 97 ASN A O 1
ATOM 757 N N . LEU A 1 98 ? 9.969 0.001 -8.899 1.00 94.31 98 LEU A N 1
ATOM 758 C CA . LEU A 1 98 ? 9.857 0.530 -10.258 1.00 94.31 98 LEU A CA 1
ATOM 759 C C . LEU A 1 98 ? 10.778 1.739 -10.462 1.00 94.31 98 LEU A C 1
ATOM 761 O O . LEU A 1 98 ? 11.494 1.793 -11.458 1.00 94.31 98 LEU A O 1
ATOM 765 N N . SER A 1 99 ? 10.850 2.648 -9.485 1.00 95.06 99 SER A N 1
ATOM 766 C CA . SER A 1 99 ? 11.770 3.795 -9.530 1.00 95.06 99 SER A CA 1
ATOM 767 C C . SER A 1 99 ? 13.241 3.374 -9.483 1.00 95.06 99 SER A C 1
ATOM 769 O O . SER A 1 99 ? 14.083 3.976 -10.153 1.00 95.06 99 SER A O 1
ATOM 771 N N . ILE A 1 100 ? 13.571 2.330 -8.711 1.00 96.50 100 ILE A N 1
ATOM 772 C CA . ILE A 1 100 ? 14.927 1.760 -8.684 1.00 96.50 100 ILE A CA 1
ATOM 773 C C . ILE A 1 100 ? 15.281 1.212 -10.066 1.00 96.50 100 ILE A C 1
ATOM 775 O O . ILE A 1 100 ? 16.318 1.575 -10.613 1.00 96.50 100 ILE A O 1
ATOM 779 N N . ILE A 1 101 ? 14.404 0.392 -10.648 1.00 95.44 101 ILE A N 1
ATOM 780 C CA . ILE A 1 101 ? 14.597 -0.197 -11.976 1.00 95.44 101 ILE A CA 1
ATOM 781 C C . ILE A 1 101 ? 14.780 0.895 -13.038 1.00 95.44 101 ILE A C 1
ATOM 783 O O . ILE A 1 101 ? 15.733 0.841 -13.814 1.00 95.44 101 ILE A O 1
ATOM 787 N N . GLU A 1 102 ? 13.919 1.914 -13.051 1.00 95.31 102 GLU A N 1
ATOM 788 C CA . GLU A 1 102 ? 14.028 3.049 -13.972 1.00 95.31 102 GLU A CA 1
ATOM 789 C C . GLU A 1 102 ? 15.381 3.763 -13.837 1.00 95.31 102 GLU A C 1
ATOM 791 O O . GLU A 1 102 ? 16.065 4.010 -14.836 1.00 95.31 102 GLU A O 1
ATOM 796 N N . THR A 1 103 ? 15.810 4.024 -12.599 1.00 96.88 103 THR A N 1
ATOM 797 C CA . THR A 1 103 ? 17.110 4.644 -12.306 1.00 96.88 103 THR A CA 1
ATOM 798 C C . THR A 1 103 ? 18.262 3.777 -12.814 1.00 96.88 103 THR A C 1
ATOM 800 O O . THR A 1 103 ? 19.173 4.281 -13.479 1.00 96.88 103 THR A O 1
ATOM 803 N N . THR A 1 104 ? 18.217 2.467 -12.559 1.00 95.94 104 THR A N 1
ATOM 804 C CA . THR A 1 104 ? 19.213 1.501 -13.039 1.00 95.94 104 THR A CA 1
ATOM 805 C C . THR A 1 104 ? 19.315 1.518 -14.565 1.00 95.94 104 THR A C 1
ATOM 807 O O . THR A 1 104 ? 20.421 1.603 -15.101 1.00 95.94 104 THR A O 1
ATOM 810 N N . LEU A 1 105 ? 18.187 1.515 -15.280 1.00 95.38 105 LEU A N 1
ATOM 811 C CA . LEU A 1 105 ? 18.173 1.597 -16.745 1.00 95.38 105 LEU A CA 1
ATOM 812 C C . LEU A 1 105 ? 18.721 2.932 -17.255 1.00 95.38 105 LEU A C 1
ATOM 814 O O . LEU A 1 105 ? 19.460 2.956 -18.241 1.00 95.38 105 LEU A O 1
ATOM 818 N N . GLY A 1 106 ? 18.415 4.039 -16.577 1.00 95.69 106 GLY A N 1
ATOM 819 C CA . GLY A 1 106 ? 18.985 5.351 -16.884 1.00 95.69 106 GLY A CA 1
ATOM 820 C C . GLY A 1 106 ? 20.513 5.377 -16.759 1.00 95.69 106 GLY A C 1
ATOM 821 O O . GLY A 1 106 ? 21.200 5.933 -17.619 1.00 95.69 106 GLY A O 1
ATOM 822 N N . ILE A 1 107 ? 21.064 4.730 -15.728 1.00 97.00 107 ILE A N 1
ATOM 823 C CA . ILE A 1 107 ? 22.515 4.588 -15.541 1.00 97.00 107 ILE A CA 1
ATOM 824 C C . ILE A 1 107 ? 23.122 3.702 -16.636 1.00 97.00 107 ILE A C 1
ATOM 826 O O . ILE A 1 107 ? 24.156 4.066 -17.202 1.00 97.00 107 ILE A O 1
ATOM 830 N N . LEU A 1 108 ? 22.481 2.580 -16.977 1.00 96.69 108 LEU A N 1
ATOM 831 C CA . LEU A 1 108 ? 22.957 1.687 -18.038 1.00 96.69 108 LEU A CA 1
ATOM 832 C C . LEU A 1 108 ? 23.027 2.408 -19.384 1.00 96.69 108 LEU A C 1
ATOM 834 O O . LEU A 1 108 ? 24.082 2.401 -20.007 1.00 96.69 108 LEU A O 1
ATOM 838 N N . ARG A 1 109 ? 21.982 3.146 -19.773 1.00 95.38 109 ARG A N 1
ATOM 839 C CA . ARG A 1 109 ? 21.976 3.939 -21.020 1.00 95.38 109 ARG A CA 1
ATOM 840 C C . ARG A 1 109 ? 23.130 4.944 -21.101 1.00 95.38 109 ARG A C 1
ATOM 842 O O . ARG A 1 109 ? 23.619 5.225 -22.188 1.00 95.38 109 ARG A O 1
ATOM 849 N N . ARG A 1 110 ? 23.564 5.494 -19.961 1.00 96.94 110 ARG A N 1
ATOM 850 C CA . ARG A 1 110 ? 24.664 6.473 -19.886 1.00 96.94 110 ARG A CA 1
ATOM 851 C C . ARG A 1 110 ? 26.052 5.839 -19.871 1.00 96.94 110 ARG A C 1
ATOM 853 O O . ARG A 1 110 ? 26.996 6.459 -20.342 1.00 96.94 110 ARG A O 1
ATOM 860 N N . THR A 1 111 ? 26.187 4.665 -19.260 1.00 97.81 111 THR A N 1
ATOM 861 C CA . THR A 1 111 ? 27.492 4.031 -18.991 1.00 97.81 111 THR A CA 1
ATOM 862 C C . THR A 1 111 ? 27.820 2.880 -19.940 1.00 97.81 111 THR A C 1
ATOM 864 O O . THR A 1 111 ? 28.995 2.572 -20.114 1.00 97.81 111 THR A O 1
ATOM 867 N N . ARG A 1 112 ? 26.798 2.251 -20.531 1.00 96.19 112 ARG A N 1
ATOM 868 C CA . ARG A 1 112 ? 26.860 1.087 -21.431 1.00 96.19 112 ARG A CA 1
ATOM 869 C C . ARG A 1 112 ? 25.765 1.182 -22.509 1.00 96.19 112 ARG A C 1
ATOM 871 O O . ARG A 1 112 ? 24.808 0.405 -22.479 1.00 96.19 112 ARG A O 1
ATOM 878 N N . PRO A 1 113 ? 25.837 2.169 -23.420 1.00 93.19 113 PRO A N 1
ATOM 879 C CA . PRO A 1 113 ? 24.795 2.412 -24.424 1.00 93.19 113 PRO A CA 1
ATOM 880 C C . PRO A 1 113 ? 24.576 1.240 -25.396 1.00 93.19 113 PRO A C 1
ATOM 882 O O . PRO A 1 113 ? 23.520 1.150 -26.016 1.00 93.19 113 PRO A O 1
ATOM 885 N N . GLU A 1 114 ? 25.547 0.337 -25.524 1.00 95.19 114 GLU A N 1
ATOM 886 C CA . GLU A 1 114 ? 25.453 -0.898 -26.305 1.00 95.19 114 GLU A CA 1
ATOM 887 C C . GLU A 1 114 ? 24.560 -1.971 -25.659 1.00 95.19 114 GLU A C 1
ATOM 889 O O . GLU A 1 114 ? 24.114 -2.893 -26.342 1.00 95.19 114 GLU A O 1
ATOM 894 N N . VAL A 1 115 ? 24.286 -1.867 -24.354 1.00 93.06 115 VAL A N 1
ATOM 895 C CA . VAL A 1 115 ? 23.435 -2.814 -23.628 1.00 93.06 115 VAL A CA 1
ATOM 896 C C . VAL A 1 115 ? 21.977 -2.372 -23.727 1.00 93.06 115 VAL A C 1
ATOM 898 O O . VAL A 1 115 ? 21.550 -1.410 -23.088 1.00 93.06 115 VAL A O 1
ATOM 901 N N . ILE A 1 116 ? 21.190 -3.122 -24.495 1.00 88.88 116 ILE A N 1
ATOM 902 C CA . ILE A 1 116 ? 19.743 -2.931 -24.624 1.00 88.88 116 ILE A CA 1
ATOM 903 C C . ILE A 1 116 ? 19.041 -3.943 -23.715 1.00 88.88 116 ILE A C 1
ATOM 905 O O . ILE A 1 116 ? 19.226 -5.147 -23.866 1.00 88.88 116 ILE A O 1
ATOM 909 N N . VAL A 1 117 ? 18.242 -3.453 -22.763 1.00 92.31 117 VAL A N 1
ATOM 910 C CA . VAL A 1 117 ? 17.487 -4.294 -21.820 1.00 92.31 117 VAL A CA 1
ATOM 911 C C . VAL A 1 117 ? 16.007 -4.272 -22.190 1.00 92.31 117 VAL A C 1
ATOM 913 O O . VAL A 1 117 ? 15.374 -3.218 -22.136 1.00 92.31 117 VAL A O 1
ATOM 916 N N . ASP A 1 118 ? 15.461 -5.441 -22.521 1.00 92.56 118 ASP A N 1
ATOM 917 C CA . ASP A 1 118 ? 14.031 -5.665 -22.742 1.00 92.56 118 ASP A CA 1
ATOM 918 C C . ASP A 1 118 ? 13.417 -6.331 -21.500 1.00 92.56 118 ASP A C 1
ATOM 920 O O . ASP A 1 118 ? 13.507 -7.543 -21.318 1.00 92.56 118 ASP A O 1
ATOM 924 N N . LEU A 1 119 ? 12.855 -5.518 -20.597 1.00 91.50 119 LEU A N 1
ATOM 925 C CA . LEU A 1 119 ? 12.365 -5.979 -19.290 1.00 91.50 119 LEU A CA 1
ATOM 926 C C . LEU A 1 119 ? 11.258 -7.040 -19.383 1.00 91.50 119 LEU A C 1
ATOM 928 O O . LEU A 1 119 ? 11.348 -8.026 -18.652 1.00 91.50 119 LEU A O 1
ATOM 932 N N . PRO A 1 120 ? 10.223 -6.871 -20.232 1.00 93.19 120 PRO A N 1
ATOM 933 C CA . PRO A 1 120 ? 9.178 -7.877 -20.396 1.00 93.19 120 PRO A CA 1
ATOM 934 C C . PRO A 1 120 ? 9.675 -9.254 -20.849 1.00 93.19 120 PRO A C 1
ATOM 936 O O . PRO A 1 120 ? 9.007 -10.245 -20.568 1.00 93.19 120 PRO A O 1
ATOM 939 N N . ASN A 1 121 ? 10.821 -9.320 -21.534 1.00 94.12 121 ASN A N 1
ATOM 940 C CA . ASN A 1 121 ? 11.314 -10.534 -22.188 1.00 94.12 121 ASN A CA 1
ATOM 941 C C . ASN A 1 121 ? 12.662 -11.018 -21.624 1.00 94.12 121 ASN A C 1
ATOM 943 O O . ASN A 1 121 ? 13.455 -11.630 -22.342 1.00 94.12 121 ASN A O 1
ATOM 947 N N . LEU A 1 122 ? 12.947 -10.747 -20.347 1.00 92.69 122 LEU A N 1
ATOM 948 C CA . LEU A 1 122 ? 14.160 -11.255 -19.703 1.00 92.69 122 LEU A CA 1
ATOM 949 C C . LEU A 1 122 ? 14.159 -12.797 -19.642 1.00 92.69 122 LEU A C 1
ATOM 951 O O . LEU A 1 122 ? 13.126 -13.399 -19.334 1.00 92.69 122 LEU A O 1
ATOM 955 N N . PRO A 1 123 ? 15.307 -13.454 -19.898 1.00 93.81 123 PRO A N 1
ATOM 956 C CA . PRO A 1 123 ? 15.415 -14.903 -19.792 1.00 93.81 123 PRO A CA 1
ATOM 957 C C . PRO A 1 123 ? 15.237 -15.352 -18.338 1.00 93.81 123 PRO A C 1
ATOM 959 O O . PRO A 1 123 ? 15.844 -14.802 -17.420 1.00 93.81 123 PRO A O 1
ATOM 962 N N . MET A 1 124 ? 14.416 -16.380 -18.133 1.00 94.31 124 MET A N 1
ATOM 963 C CA . MET A 1 124 ? 14.109 -16.916 -16.800 1.00 94.31 124 MET A CA 1
ATOM 964 C C . MET A 1 124 ? 15.097 -17.996 -16.338 1.00 94.31 124 MET A C 1
ATOM 966 O O . MET A 1 124 ? 14.993 -18.478 -15.211 1.00 94.31 124 MET A O 1
ATOM 970 N N . ASP A 1 125 ? 16.042 -18.381 -17.192 1.00 94.44 125 ASP A N 1
ATOM 971 C CA . ASP A 1 125 ? 17.020 -19.456 -17.005 1.00 94.44 125 ASP A CA 1
ATOM 972 C C . ASP A 1 125 ? 18.472 -18.953 -16.873 1.00 94.44 125 ASP A C 1
ATOM 974 O O . ASP A 1 125 ? 19.408 -19.753 -16.872 1.00 94.44 125 ASP A O 1
ATOM 978 N N . ASP A 1 126 ? 18.688 -17.642 -16.695 1.00 93.94 126 ASP A N 1
ATOM 979 C CA . ASP A 1 126 ? 20.022 -17.098 -16.414 1.00 93.94 126 ASP A CA 1
ATOM 980 C C . ASP A 1 126 ? 20.518 -17.577 -15.043 1.00 93.94 126 ASP A C 1
ATOM 982 O O . ASP A 1 126 ? 19.987 -17.206 -13.997 1.00 93.94 126 ASP A O 1
ATOM 986 N N . ALA A 1 127 ? 21.581 -18.383 -15.040 1.00 96.06 127 ALA A N 1
ATOM 987 C CA . ALA A 1 127 ? 22.174 -18.926 -13.825 1.00 96.06 127 ALA A CA 1
ATOM 988 C C . ALA A 1 127 ? 22.694 -17.840 -12.864 1.00 96.06 127 ALA A C 1
ATOM 990 O O . ALA A 1 127 ? 22.699 -18.053 -11.650 1.00 96.06 127 ALA A O 1
ATOM 991 N N . LYS A 1 128 ? 23.127 -16.673 -13.362 1.00 95.25 128 LYS A N 1
ATOM 992 C CA . LYS A 1 128 ? 23.800 -15.656 -12.533 1.00 95.25 128 LYS A CA 1
ATOM 993 C C . LYS A 1 128 ? 22.891 -15.067 -11.439 1.00 95.25 128 LYS A C 1
ATOM 995 O O . LYS A 1 128 ? 23.330 -15.069 -10.285 1.00 95.25 128 LYS A O 1
ATOM 1000 N N . PRO A 1 129 ? 21.654 -14.602 -11.729 1.00 94.19 129 PRO A N 1
ATOM 1001 C CA . PRO A 1 129 ? 20.693 -14.214 -10.696 1.00 94.19 129 PRO A CA 1
ATOM 1002 C C . PRO A 1 129 ? 20.428 -15.309 -9.657 1.00 94.19 129 PRO A C 1
ATOM 1004 O O . PRO A 1 129 ? 20.397 -15.019 -8.462 1.00 94.19 129 PRO A O 1
ATOM 1007 N N . TYR A 1 130 ? 20.293 -16.572 -10.076 1.00 95.44 130 TYR A N 1
ATOM 1008 C CA . TYR A 1 130 ? 20.031 -17.673 -9.142 1.00 95.44 130 TYR A CA 1
ATOM 1009 C C . TYR A 1 130 ? 21.221 -17.977 -8.230 1.00 95.44 130 TYR A C 1
ATOM 1011 O O . TYR A 1 130 ? 21.018 -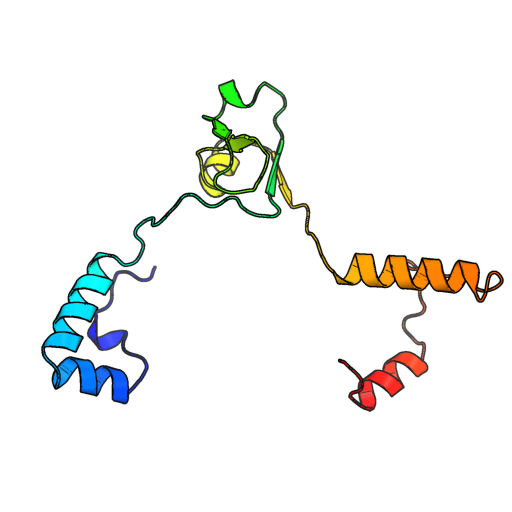18.271 -7.055 1.00 95.44 130 TYR A O 1
ATOM 1019 N N . GLU A 1 131 ? 22.457 -17.881 -8.721 1.00 96.50 131 GLU A N 1
ATOM 1020 C CA . GLU A 1 131 ? 23.640 -18.032 -7.865 1.00 96.50 131 GLU A CA 1
ATOM 1021 C C . GLU A 1 131 ? 23.746 -16.905 -6.831 1.00 96.50 131 GLU A C 1
ATOM 1023 O O . GLU A 1 131 ? 24.111 -17.159 -5.685 1.00 96.50 131 GLU A O 1
ATOM 1028 N N . LEU A 1 132 ? 23.376 -15.674 -7.196 1.00 96.19 132 LEU A N 1
ATOM 1029 C CA . LEU A 1 132 ? 23.279 -14.559 -6.247 1.00 96.19 132 LEU A CA 1
ATOM 1030 C C . LEU A 1 132 ? 22.221 -14.841 -5.165 1.00 96.19 132 LEU A C 1
ATOM 1032 O O . LEU A 1 132 ? 22.514 -14.714 -3.975 1.00 96.19 132 LEU A O 1
ATOM 1036 N N . LEU A 1 133 ? 21.032 -15.312 -5.563 1.00 95.88 133 LEU A N 1
ATOM 1037 C CA . LEU A 1 133 ? 19.970 -15.715 -4.632 1.00 95.88 133 LEU A CA 1
ATOM 1038 C C . LEU A 1 133 ? 20.428 -16.837 -3.683 1.00 95.88 133 LEU A C 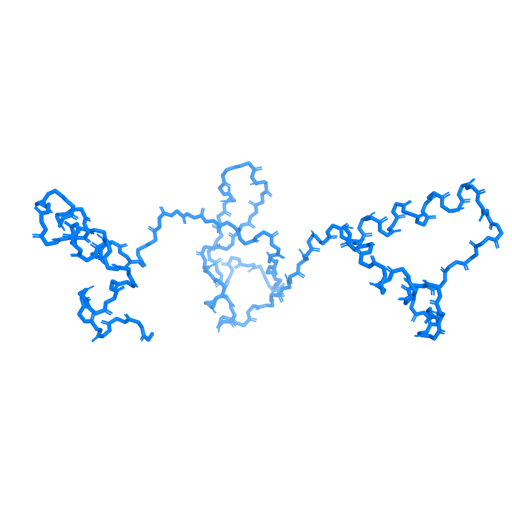1
ATOM 1040 O O . LEU A 1 133 ? 20.181 -16.754 -2.481 1.00 95.88 133 LEU A O 1
ATOM 1044 N N . LYS A 1 134 ? 21.138 -17.859 -4.185 1.00 96.44 134 LYS A N 1
ATOM 1045 C CA . LYS A 1 134 ? 21.671 -18.969 -3.368 1.00 96.44 134 LYS A CA 1
ATOM 1046 C C . LYS A 1 134 ? 22.675 -18.511 -2.312 1.00 96.44 134 LYS A C 1
ATOM 1048 O O . LYS A 1 134 ? 22.750 -19.126 -1.251 1.00 96.44 134 LYS A O 1
ATOM 1053 N N . ARG A 1 135 ? 23.440 -17.449 -2.586 1.00 96.88 135 ARG A N 1
ATOM 1054 C CA . ARG A 1 135 ? 24.373 -16.855 -1.616 1.00 96.88 135 ARG A CA 1
ATOM 1055 C C . ARG A 1 135 ? 23.680 -16.001 -0.550 1.00 96.88 135 ARG A C 1
ATOM 1057 O O . ARG A 1 135 ? 24.344 -15.568 0.384 1.00 96.88 135 ARG A O 1
ATOM 1064 N N . GLY A 1 136 ? 22.368 -15.775 -0.661 1.00 95.75 136 GLY A N 1
ATOM 1065 C CA . GLY A 1 136 ? 21.609 -14.951 0.283 1.00 95.75 136 GLY A CA 1
ATOM 1066 C C . GLY A 1 136 ? 21.874 -13.450 0.144 1.00 95.75 136 GLY A C 1
ATOM 1067 O O . GLY A 1 136 ? 21.612 -12.691 1.073 1.00 95.75 136 GLY A O 1
ATOM 1068 N N . GLU A 1 137 ? 22.389 -13.001 -1.001 1.00 93.88 137 GLU A N 1
ATOM 1069 C CA . GLU A 1 137 ? 22.685 -11.589 -1.278 1.00 93.88 137 GLU A CA 1
ATOM 1070 C C . GLU A 1 137 ? 21.399 -10.818 -1.673 1.00 93.88 137 GLU A C 1
ATOM 1072 O O . GLU A 1 137 ? 21.316 -10.252 -2.759 1.00 93.88 137 GLU A O 1
ATOM 1077 N N . THR A 1 138 ? 20.363 -10.823 -0.818 1.00 92.19 138 THR A N 1
ATOM 1078 C CA . THR A 1 138 ? 18.991 -10.347 -1.131 1.00 92.19 138 THR A CA 1
ATOM 1079 C C . THR A 1 138 ? 18.533 -9.117 -0.328 1.00 92.19 138 THR A C 1
ATOM 1081 O O . THR A 1 138 ? 17.372 -9.054 0.083 1.00 92.19 138 THR A O 1
ATOM 1084 N N . THR A 1 139 ? 19.444 -8.184 -0.043 1.00 83.00 139 THR A N 1
ATOM 1085 C CA . THR A 1 139 ? 19.155 -6.939 0.702 1.00 83.00 139 THR A CA 1
ATOM 1086 C C . THR A 1 139 ? 18.311 -5.947 -0.097 1.00 83.00 139 THR A C 1
ATOM 1088 O O . THR A 1 139 ? 18.530 -5.834 -1.324 1.00 83.00 139 THR A O 1
#

Sequence (139 aa):
MWLKSSPLERLPHPEFSKLYKEDANAKEILDTAIKLEGTIRQVGTHACAVIISRDPLTEHTALQKAAGDLEGIVTQYSMKPCEELGLLKMDFLGLKNLSIIETTLGILRRTRPEVIVDLPNLPMDDAKPYELLKRGETT

=== Feature glossary ===
Legend for the data blocks above and below:

— What the protein is —

Sequence gives the chain of amino acids in standard one-letter code (A=alanine, C=cysteine, …, Y=tyrosine), read N→C. It is the only feature that is directly encoded by the gene; all structural features are derived from the folded form of this sequence.

The annotation block draws on four external resources. InterPro: which protein families and domains the sequence belongs to. GO: standardized terms for what the protein does, what process it participates in, and where in the cell it acts. CATH: which structural fold it has in the CATH hierarchy. Organism: the species of origin.

— Where its atoms are —

Atomic coordinates in PDBx/mmCIF format — the same representation the Protein Data Bank distributes. Each line of the _atom_site loop places one backbone atom in Cartesian space (units: ångströms, origin: arbitrary).

Six rendered views show the 3D structure from the faces of a cube — i.e. along ±x, ±y, ±z. Rendering representation is drawn randomly per protein from cartoon (secondary-structure ribbons), sticks (backbone bonds), or molecular surface; coloring is either N→C rainbow (blue at the N-terminus through red at the C-terminus) or one color per chain.

— Local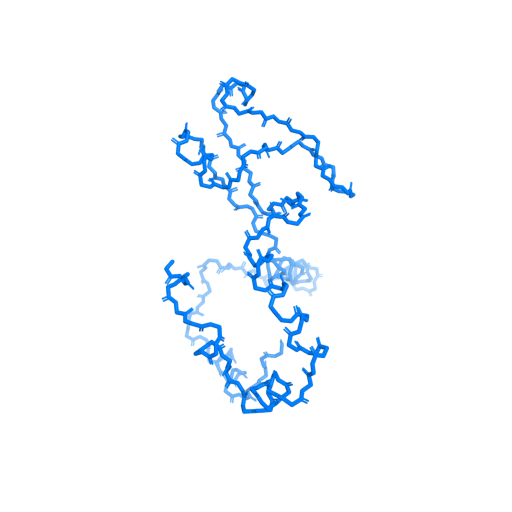 backbone conformation —

DSSP 8-state secondary structure assigns each residue one of H (α-helix), G (3₁₀-helix), I (π-helix), E (extended β-strand), B (isolated β-bridge), T (hydrogen-bonded turn), S (bend), or '-' (coil). The assignment is computed from backbone hydrogen-bond geometry via the Kabsch–Sander algorithm.

P-SEA three-state annotation labels each residue as helix, strand, or coil based purely on the geometry of the Cα trace. It serves as a fallback when the full backbone (and thus DSSP) is unavailable.

φ (phi) and ψ (psi) are the two rotatable backbone dihedrals per residue: φ is the C(i-1)–N–Cα–C torsion, ψ is the N–Cα–C–N(i+1) torsion, both in degrees on (−180°, 180°]. α-helical residues cluster near (−60°, −45°); β-strand residues near (−120°, +130°). A Ramachandran plot is simply a scatter of (φ, ψ) for every residue.

— Global shape and packing —

Radius of gyration (Rg) is the root-mean-square distance of Cα atoms from their centroid — a single number for overall size and compactness. A globular domain of N residues has Rg ≈ 2.2·N^0.38 Å; an extended or disordered chain has a much larger Rg. The Cα contact count is the number of residue pairs whose Cα atoms are within 8 Å and are more than four positions apart in sequence — a standard proxy for tertiary packing density. The bounding box is the smallest axis-aligned box enclosing all Cα atoms.

Accessible surface area quantifies burial. A residue with SASA near zero is packed into the hydrophobic core; one with SASA >100 Å² sits on the surface. Computed here via the Shrake–Rupley numerical algorithm with a 1.4 Å probe.

The contact map is a binary N×N matrix image: pixel (i, j) is dark where Cα_i and Cα_j are within 8 Å and |i−j|>4. Because the |i−j|>4 filter removes local helical contacts, off-diagonal stripes parallel to the main diagonal indicate parallel β-sheets; stripes perpendicular to it indicate antiparallel β-sheets. The Ramachandran plot scatters every residue's (φ, ψ) pair against the sterically allowed regions. The PAE heatmap renders the predicted-aligned-error matrix.

— Structural neighborhood —

A 3Di character summarizes, for each residue, the relative orientation of the Cα frame of its nearest spatial neighbor. Because it encodes fold topology rather than chemistry, 3Di alignments detect remote structural similarity that sequence alignment misses.

Structural nearest neighbors (via Foldseek easy-search vs the PDB). Reported per hit: target PDB id, E-value, and alignment TM-score. A TM-score above ~0.5 is the conventional threshold for 'same fold'.

— Confidence and disorder —

For AlphaFold models, the B-factor field carries pLDDT — the model's own estimate of local accuracy on a 0–100 scale. Regions with pLDDT<50 should be treated as essentially unmodeled; they often correspond to intrinsically disordered segments.

B-factor (Debye–Waller factor) reflects atomic displacement in the crystal lattice. It is an experimental observable (units Å²), not a prediction; low values mean the atom is pinned down, high values mean it moves or is heterogeneous across the crystal.

Predicted Aligned Error (PAE) is an AlphaFold confidence matrix: entry (i, j) is the expected error in the position of residue j, in ångströms, when the prediction is superimposed on the true structure at residue i. Low PAE within a block of residues means that block is internally rigid and well-predicted; high PAE between two blocks means their relative placement is uncertain even if each block individually is confident.